Protein AF-A0A350IBR2-F1 (afdb_monomer)

Nearest PDB structures (foldseek):
  2io9-assembly1_B  TM=7.924E-01  e=1.346E-01  Escherichia coli

Structure (mmCIF, N/CA/C/O backbone):
data_AF-A0A350IBR2-F1
#
_entry.id   AF-A0A350IBR2-F1
#
loop_
_atom_site.group_PDB
_atom_site.id
_atom_site.type_symbol
_atom_site.label_atom_id
_atom_site.label_alt_id
_atom_site.label_comp_id
_atom_site.label_asym_id
_atom_site.label_entity_id
_atom_site.label_seq_id
_atom_site.pdbx_PDB_ins_code
_atom_site.Cartn_x
_atom_site.Cartn_y
_atom_site.Cartn_z
_atom_site.occupancy
_atom_site.B_iso_or_equiv
_atom_site.auth_seq_id
_atom_site.auth_comp_id
_atom_site.auth_asym_id
_atom_site.auth_atom_id
_atom_site.pdbx_PDB_model_num
ATOM 1 N N . MET A 1 1 ? 47.694 -43.878 -27.552 1.00 50.75 1 MET A N 1
ATOM 2 C CA . MET A 1 1 ? 47.492 -42.447 -27.215 1.00 50.75 1 MET A CA 1
ATOM 3 C C . MET A 1 1 ? 46.691 -41.803 -28.334 1.00 50.75 1 MET A C 1
ATOM 5 O O . MET A 1 1 ? 47.071 -42.034 -29.472 1.00 50.75 1 MET A O 1
ATOM 9 N N . LYS A 1 2 ? 45.647 -41.024 -28.004 1.00 53.22 2 LYS A N 1
ATOM 10 C CA . LYS A 1 2 ? 44.705 -40.266 -28.877 1.00 53.22 2 LYS A CA 1
ATOM 11 C C . LYS A 1 2 ? 43.238 -40.713 -28.729 1.00 53.22 2 LYS A C 1
ATOM 13 O O . LYS A 1 2 ? 42.544 -40.922 -29.709 1.00 53.22 2 LYS A O 1
ATOM 18 N N . PHE A 1 3 ? 42.770 -40.834 -27.486 1.00 50.28 3 PHE A N 1
ATOM 19 C CA . PHE A 1 3 ? 41.337 -40.935 -27.157 1.00 50.28 3 PHE A CA 1
ATOM 20 C C . PHE A 1 3 ? 40.892 -39.856 -26.149 1.00 50.28 3 PHE A C 1
ATOM 22 O O . PHE A 1 3 ? 39.832 -39.962 -25.549 1.00 50.28 3 PHE A O 1
ATOM 29 N N . SER A 1 4 ? 41.694 -38.800 -25.958 1.00 54.22 4 SER A N 1
ATOM 30 C CA . SER A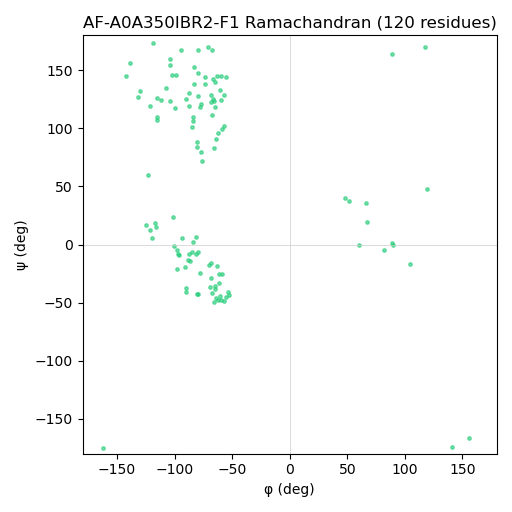 1 4 ? 41.462 -37.791 -24.906 1.00 54.22 4 SER A CA 1
ATOM 31 C C . SER A 1 4 ? 41.296 -36.360 -25.414 1.00 54.22 4 SER A C 1
ATOM 33 O O . SER A 1 4 ? 41.319 -35.443 -24.606 1.00 54.22 4 SER A O 1
ATOM 35 N N . LEU A 1 5 ? 41.118 -36.135 -26.720 1.00 52.12 5 LEU A N 1
ATOM 36 C CA . LEU A 1 5 ? 41.048 -34.769 -27.264 1.00 52.12 5 LEU A CA 1
ATOM 37 C C . LEU A 1 5 ? 39.707 -34.388 -27.909 1.00 52.12 5 LEU A C 1
ATOM 39 O O . LEU A 1 5 ? 39.646 -33.387 -28.609 1.00 52.12 5 LEU A O 1
ATOM 43 N N . LEU A 1 6 ? 38.636 -35.153 -27.672 1.00 50.75 6 LEU A N 1
ATOM 44 C CA . LEU A 1 6 ? 37.288 -34.788 -28.140 1.00 50.75 6 LEU A CA 1
ATOM 45 C C . LEU A 1 6 ? 36.251 -34.601 -27.024 1.00 50.75 6 LEU A C 1
ATOM 47 O O . LEU A 1 6 ? 35.095 -34.333 -27.320 1.00 50.75 6 LEU A O 1
ATOM 51 N N . LEU A 1 7 ? 36.655 -34.670 -25.749 1.00 50.81 7 LEU A N 1
ATOM 52 C CA . LEU A 1 7 ? 35.776 -34.347 -24.613 1.00 50.81 7 LEU A CA 1
ATOM 53 C C . LEU A 1 7 ? 35.980 -32.915 -24.081 1.00 50.81 7 LEU A C 1
ATOM 55 O O . LEU A 1 7 ? 35.246 -32.467 -23.209 1.00 50.81 7 LEU A O 1
ATOM 59 N N . ALA A 1 8 ? 36.962 -32.177 -24.606 1.00 50.56 8 ALA A N 1
ATOM 60 C CA . ALA A 1 8 ? 37.264 -30.819 -24.149 1.00 50.56 8 ALA A CA 1
ATOM 61 C C . ALA A 1 8 ? 36.431 -29.730 -24.853 1.00 50.56 8 ALA A C 1
ATOM 63 O O . ALA A 1 8 ? 36.366 -28.611 -24.355 1.00 50.56 8 ALA A O 1
ATOM 64 N N . LEU A 1 9 ? 35.759 -30.035 -25.974 1.00 49.50 9 LEU A N 1
ATOM 65 C CA . LEU A 1 9 ? 34.932 -29.051 -26.690 1.00 49.50 9 LEU A CA 1
ATOM 66 C C . LEU A 1 9 ? 33.475 -28.977 -26.193 1.00 49.50 9 LEU A C 1
ATOM 68 O O . LEU A 1 9 ? 32.779 -28.018 -26.509 1.00 49.50 9 LEU A O 1
ATOM 72 N N . CYS A 1 10 ? 33.012 -29.944 -25.392 1.00 49.97 10 CYS A N 1
ATOM 73 C CA . CYS A 1 10 ? 31.644 -29.950 -24.852 1.00 49.97 10 CYS A CA 1
ATOM 74 C C . CYS A 1 10 ? 31.468 -29.131 -23.561 1.00 49.97 10 CYS A C 1
ATOM 76 O O . CYS A 1 10 ? 30.341 -28.975 -23.10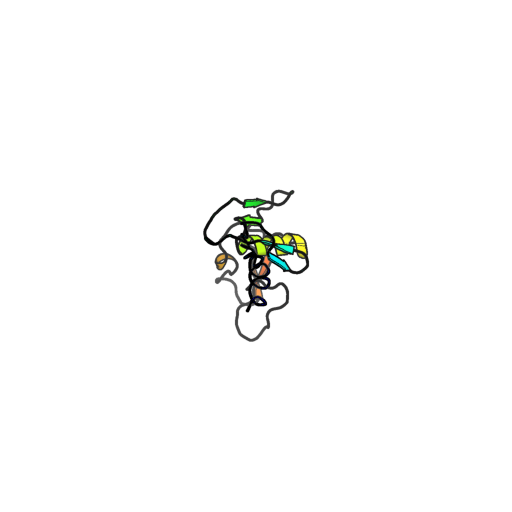5 1.00 49.97 10 CYS A O 1
ATOM 78 N N . ILE A 1 11 ? 32.542 -28.598 -22.966 1.00 55.19 11 ILE A N 1
ATOM 79 C CA . ILE A 1 11 ? 32.481 -27.927 -21.651 1.00 55.19 11 ILE A CA 1
ATOM 80 C C . ILE A 1 11 ? 32.341 -26.393 -21.774 1.00 55.19 11 ILE A C 1
ATOM 82 O O . ILE A 1 11 ? 31.999 -25.721 -20.806 1.00 55.19 11 ILE A O 1
ATOM 86 N N . CYS A 1 12 ? 32.476 -25.813 -22.971 1.00 53.81 12 CYS A N 1
ATOM 87 C CA . CYS A 1 12 ? 32.327 -24.360 -23.167 1.00 53.81 12 CYS A CA 1
ATOM 88 C C . CYS A 1 12 ? 30.870 -23.864 -23.290 1.00 53.81 12 CYS A C 1
ATOM 90 O O . CYS A 1 12 ? 30.658 -22.682 -23.541 1.00 53.81 12 CYS A O 1
ATOM 92 N N . PHE A 1 13 ? 29.869 -24.726 -23.081 1.00 53.66 13 PHE A N 1
ATOM 93 C CA . PHE A 1 13 ? 28.447 -24.345 -23.021 1.00 53.66 13 PHE A CA 1
ATOM 94 C C . PHE A 1 13 ? 27.901 -24.245 -21.591 1.00 53.66 13 PHE A C 1
ATOM 96 O O . PHE A 1 13 ? 26.694 -24.299 -21.373 1.00 53.66 13 PHE A O 1
ATOM 103 N N . LEU A 1 14 ? 28.764 -24.026 -20.597 1.00 57.19 14 LEU A N 1
ATOM 104 C CA . LEU A 1 14 ? 28.318 -23.393 -19.358 1.00 57.19 14 LEU A CA 1
ATOM 105 C C . LEU A 1 14 ? 28.151 -21.897 -19.640 1.00 57.19 14 LEU A C 1
ATOM 107 O O . LEU A 1 14 ? 28.962 -21.072 -19.230 1.00 57.19 14 LEU A O 1
ATOM 111 N N . SER A 1 15 ? 27.108 -21.552 -20.400 1.00 58.38 15 SER A N 1
ATOM 112 C CA . SER A 1 15 ? 26.583 -20.196 -20.415 1.00 58.38 15 SER A CA 1
ATOM 113 C C . SER A 1 15 ? 26.209 -19.871 -18.975 1.00 58.38 15 SER A C 1
ATOM 115 O O . SER A 1 15 ? 25.189 -20.336 -18.472 1.00 58.38 15 SER A O 1
ATOM 117 N N . SER A 1 16 ? 27.052 -19.106 -18.286 1.00 60.38 16 SER A N 1
ATOM 118 C CA . SER A 1 16 ? 26.614 -18.366 -17.117 1.00 60.38 16 SER A CA 1
ATOM 119 C C . SER A 1 16 ? 25.501 -17.452 -17.610 1.00 60.38 16 SER A C 1
ATOM 121 O O . SER A 1 16 ? 25.738 -16.430 -18.255 1.00 60.38 16 SER A O 1
ATOM 123 N N . THR A 1 17 ? 24.253 -17.860 -17.399 1.00 59.75 17 THR A N 1
ATOM 124 C CA . THR A 1 17 ? 23.118 -16.964 -17.562 1.00 59.75 17 THR A CA 1
ATOM 125 C C . THR A 1 17 ? 23.327 -15.859 -16.539 1.00 59.75 17 THR A C 1
ATOM 127 O O . THR A 1 17 ? 23.028 -16.031 -15.358 1.00 59.75 17 THR A O 1
ATOM 130 N N . ASN A 1 18 ? 23.917 -14.745 -16.968 1.00 59.19 18 ASN A N 1
ATOM 131 C CA . ASN A 1 18 ? 23.880 -13.508 -16.211 1.00 59.19 18 ASN A CA 1
ATOM 132 C C . ASN A 1 18 ? 22.407 -13.098 -16.173 1.00 59.19 18 ASN A C 1
ATOM 134 O O . ASN A 1 18 ? 21.917 -12.461 -17.107 1.00 59.19 18 ASN A O 1
ATOM 138 N N . PHE A 1 19 ? 21.686 -13.537 -15.140 1.00 65.88 19 PHE A N 1
ATOM 139 C CA . PHE A 1 19 ? 20.352 -13.044 -14.824 1.00 65.88 19 PHE A CA 1
ATOM 140 C C . PHE A 1 19 ? 20.494 -11.575 -14.419 1.00 65.88 19 PHE A C 1
ATOM 142 O O . PHE A 1 19 ? 20.625 -11.240 -13.246 1.00 65.88 19 PHE A O 1
ATOM 149 N N . ASN A 1 20 ? 20.546 -10.696 -15.417 1.00 81.75 20 ASN A N 1
ATOM 150 C CA . ASN A 1 20 ? 20.501 -9.257 -15.214 1.00 81.75 20 ASN A CA 1
ATOM 151 C C . ASN A 1 20 ? 19.040 -8.864 -15.017 1.00 81.75 20 ASN A C 1
ATOM 153 O O . ASN A 1 20 ? 18.369 -8.482 -15.974 1.00 81.75 20 ASN A O 1
ATOM 157 N N . ILE A 1 21 ? 18.556 -8.993 -13.782 1.00 89.44 21 ILE A N 1
ATOM 158 C CA . ILE A 1 21 ? 17.231 -8.495 -13.419 1.00 89.44 21 ILE A CA 1
ATOM 159 C C . ILE A 1 21 ? 17.277 -6.968 -13.459 1.00 89.44 21 ILE A C 1
ATOM 161 O O . ILE A 1 21 ? 18.151 -6.348 -12.846 1.00 89.44 21 ILE A O 1
ATOM 165 N N . TYR A 1 22 ? 16.336 -6.343 -14.160 1.00 91.56 22 TYR A N 1
ATOM 166 C CA . TYR A 1 22 ? 16.239 -4.885 -14.210 1.00 91.56 22 TYR A CA 1
ATOM 167 C C . TYR A 1 22 ? 15.095 -4.365 -13.335 1.00 91.56 22 TYR A C 1
ATOM 169 O O . TYR A 1 22 ? 14.119 -5.055 -13.040 1.00 91.56 22 TYR A O 1
ATOM 177 N N . ARG A 1 23 ? 15.204 -3.113 -12.876 1.00 94.00 23 ARG A N 1
ATOM 178 C CA . ARG A 1 23 ? 14.156 -2.495 -12.050 1.00 94.00 23 ARG A CA 1
ATOM 179 C C . ARG A 1 23 ? 12.816 -2.510 -12.791 1.00 94.00 23 ARG A C 1
ATOM 181 O O . ARG A 1 23 ? 12.714 -1.983 -13.895 1.00 94.00 23 ARG A O 1
ATOM 188 N N . GLY A 1 24 ? 11.778 -3.005 -12.126 1.00 95.00 24 GLY A N 1
ATOM 189 C CA . GLY A 1 24 ? 10.440 -3.145 -12.696 1.00 95.00 24 GLY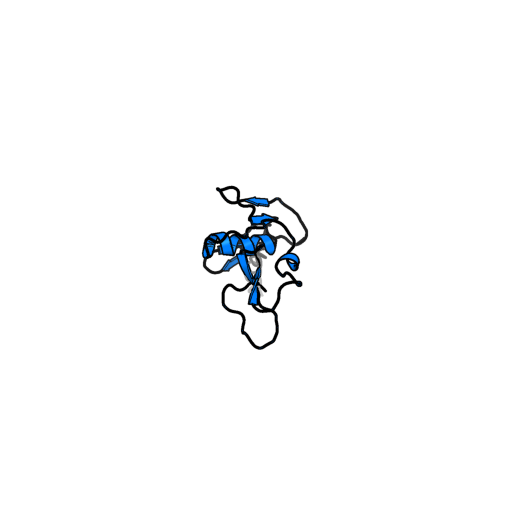 A CA 1
ATOM 190 C C . GLY A 1 24 ? 10.184 -4.464 -13.405 1.00 95.00 24 GLY A C 1
ATOM 191 O O . GLY A 1 24 ? 9.083 -4.657 -13.910 1.00 95.00 24 GLY A O 1
ATOM 192 N N . GLU A 1 25 ? 11.153 -5.374 -13.421 1.00 96.19 25 GLU A N 1
ATOM 193 C CA . GLU A 1 25 ? 10.909 -6.766 -13.774 1.00 96.19 25 GLU A CA 1
ATOM 194 C C . GLU A 1 25 ? 10.035 -7.441 -12.708 1.00 96.19 25 GLU A C 1
ATOM 196 O O . GLU A 1 25 ? 10.144 -7.139 -11.515 1.00 96.19 25 GLU A O 1
ATOM 201 N N . VAL A 1 26 ? 9.126 -8.317 -13.137 1.00 97.12 26 VAL A N 1
ATOM 202 C CA . VAL A 1 26 ? 8.245 -9.070 -12.236 1.00 97.12 26 VAL A CA 1
ATOM 203 C C . VAL A 1 26 ? 9.047 -10.203 -11.608 1.00 97.12 26 VAL A C 1
ATOM 205 O O . VAL A 1 26 ? 9.571 -11.055 -12.317 1.00 97.12 26 VAL A O 1
ATOM 208 N N . LEU A 1 27 ? 9.123 -10.212 -10.280 1.00 96.44 27 LEU A N 1
ATOM 209 C CA . LEU A 1 27 ? 9.777 -11.266 -9.505 1.00 96.44 27 LEU A CA 1
ATOM 210 C C . LEU A 1 27 ? 8.811 -12.385 -9.124 1.00 96.44 27 LEU A C 1
ATOM 212 O O . LEU A 1 27 ? 9.204 -13.544 -9.070 1.00 96.44 27 LEU A O 1
ATOM 216 N N . ASP A 1 28 ? 7.571 -12.015 -8.810 1.00 97.69 28 ASP A N 1
ATOM 217 C CA . ASP A 1 28 ? 6.536 -12.924 -8.326 1.00 97.69 28 ASP A CA 1
ATOM 218 C C . ASP A 1 28 ? 5.149 -12.280 -8.491 1.00 97.69 28 ASP A C 1
ATOM 220 O O . ASP A 1 28 ? 5.011 -11.169 -9.013 1.00 97.69 28 ASP A O 1
ATOM 224 N N . SER A 1 29 ? 4.109 -12.947 -8.006 1.00 98.12 29 SER A N 1
ATOM 225 C CA . SER A 1 29 ? 2.769 -12.402 -7.856 1.00 98.12 29 SER A CA 1
ATOM 226 C C . SER A 1 29 ? 2.113 -12.902 -6.572 1.00 98.12 29 SER A C 1
ATOM 228 O O . SER A 1 29 ? 2.280 -14.054 -6.181 1.00 98.12 29 SER A O 1
ATOM 230 N N . TYR A 1 30 ? 1.309 -12.052 -5.938 1.00 97.75 30 TYR A N 1
ATOM 231 C CA . TYR A 1 30 ? 0.483 -12.438 -4.797 1.00 97.75 30 TYR A CA 1
ATOM 232 C C . TYR A 1 30 ? -0.986 -12.171 -5.120 1.00 97.75 30 TYR A C 1
ATOM 234 O O . TYR A 1 30 ? -1.360 -11.042 -5.425 1.00 97.75 30 TYR A O 1
ATOM 242 N N . ASN A 1 31 ? -1.807 -13.225 -5.119 1.00 98.06 31 ASN A N 1
ATOM 243 C CA . ASN A 1 31 ? -3.200 -13.200 -5.591 1.00 98.06 31 ASN A CA 1
ATOM 244 C C . ASN A 1 31 ? -3.378 -12.518 -6.964 1.00 98.06 31 ASN A C 1
ATOM 246 O O . ASN A 1 31 ? -4.318 -11.760 -7.183 1.00 98.06 31 ASN A O 1
ATOM 250 N N . GLY A 1 32 ? -2.442 -12.769 -7.884 1.00 98.12 32 GLY A N 1
ATOM 251 C CA . GLY A 1 32 ? -2.449 -12.190 -9.231 1.00 98.12 32 GLY A CA 1
ATOM 252 C C . GLY A 1 32 ? -1.891 -10.767 -9.330 1.00 98.12 32 GLY A C 1
ATOM 253 O O . GLY A 1 32 ? -1.731 -10.277 -10.443 1.00 98.12 32 GLY A O 1
ATOM 254 N N . VAL A 1 33 ? -1.534 -10.124 -8.212 1.00 98.56 33 VAL A N 1
ATOM 255 C CA . VAL A 1 33 ? -0.908 -8.794 -8.198 1.00 98.56 33 VAL A CA 1
ATOM 256 C C . VAL A 1 33 ? 0.616 -8.939 -8.319 1.00 98.56 33 VAL A C 1
ATOM 258 O O . VAL A 1 33 ? 1.233 -9.539 -7.433 1.00 98.56 33 VAL A O 1
ATOM 261 N N . PRO A 1 34 ? 1.261 -8.389 -9.366 1.00 98.50 34 PRO A N 1
ATOM 262 C CA . PRO A 1 34 ? 2.700 -8.546 -9.572 1.00 98.50 34 PRO A CA 1
ATOM 263 C C . PRO A 1 34 ? 3.552 -7.885 -8.481 1.00 98.50 34 PRO A C 1
ATOM 265 O O . PRO A 1 34 ? 3.288 -6.753 -8.058 1.00 98.50 34 PRO A O 1
ATOM 268 N N . VAL A 1 35 ? 4.623 -8.563 -8.078 1.00 98.31 35 VAL A N 1
ATOM 269 C CA . VAL A 1 35 ? 5.696 -8.045 -7.224 1.00 98.31 35 VAL A CA 1
ATOM 270 C C . VAL A 1 35 ? 6.864 -7.671 -8.128 1.00 98.31 35 VAL A C 1
ATOM 272 O O . VAL A 1 35 ? 7.426 -8.527 -8.808 1.00 98.31 35 VAL A O 1
ATOM 275 N N . TYR A 1 36 ? 7.235 -6.394 -8.150 1.00 97.50 36 TYR A N 1
ATOM 276 C CA . TYR A 1 36 ? 8.291 -5.891 -9.027 1.00 97.50 36 TYR A CA 1
ATOM 277 C C . TYR A 1 36 ? 9.622 -5.744 -8.294 1.00 97.50 36 TYR A C 1
ATOM 279 O O . TYR A 1 36 ? 9.672 -5.338 -7.132 1.00 97.50 36 TYR A O 1
ATOM 287 N N . TYR A 1 37 ? 10.719 -5.988 -9.004 1.00 96.69 37 TYR A N 1
ATOM 288 C CA . TYR A 1 37 ? 12.058 -5.727 -8.504 1.00 96.69 37 TYR A CA 1
ATOM 289 C C . TYR A 1 37 ? 12.320 -4.221 -8.369 1.00 96.69 37 TYR A C 1
ATOM 291 O O . TYR A 1 37 ? 12.258 -3.468 -9.344 1.00 96.69 37 TYR A O 1
ATOM 299 N N . ASN A 1 38 ? 12.670 -3.768 -7.163 1.00 96.19 38 ASN A N 1
ATOM 300 C CA . ASN A 1 38 ? 12.960 -2.356 -6.881 1.00 96.19 38 ASN A CA 1
ATOM 301 C C . ASN A 1 38 ? 14.394 -1.925 -7.281 1.00 96.19 38 ASN A C 1
ATOM 303 O O . ASN A 1 38 ? 14.720 -0.732 -7.299 1.00 96.19 38 ASN A O 1
ATOM 307 N N . GLY A 1 39 ? 15.251 -2.875 -7.666 1.00 93.94 39 GLY A N 1
ATOM 308 C CA . GLY A 1 39 ? 16.674 -2.636 -7.913 1.00 93.94 39 GLY A CA 1
ATOM 309 C C . GLY A 1 39 ? 17.538 -2.804 -6.661 1.00 93.94 39 GLY A C 1
ATOM 310 O O . GLY A 1 39 ? 17.037 -2.780 -5.538 1.00 93.94 39 GLY A O 1
ATOM 311 N N . GLU A 1 40 ? 18.851 -2.930 -6.864 1.00 91.56 40 GLU A N 1
ATOM 312 C CA . GLU A 1 40 ? 19.840 -3.108 -5.788 1.00 91.56 40 GLU A CA 1
ATOM 313 C C . GLU A 1 40 ? 19.854 -1.928 -4.805 1.00 91.56 40 GLU A C 1
ATOM 315 O O . GLU A 1 40 ? 19.836 -2.110 -3.587 1.00 91.56 40 GLU A O 1
ATOM 320 N N . ASN A 1 41 ? 19.817 -0.695 -5.325 1.00 92.31 41 ASN A N 1
ATOM 321 C CA . ASN A 1 41 ? 19.613 0.489 -4.497 1.00 92.31 41 ASN A CA 1
ATOM 322 C C . ASN A 1 41 ? 18.121 0.661 -4.178 1.00 92.31 41 ASN A C 1
ATOM 324 O O . ASN A 1 41 ? 17.400 1.383 -4.873 1.00 92.31 41 ASN A O 1
ATOM 328 N N . TYR A 1 42 ? 17.687 0.029 -3.089 1.00 86.25 42 TYR A N 1
ATOM 329 C CA . TYR A 1 42 ? 16.296 0.011 -2.632 1.00 86.25 42 TYR A CA 1
ATOM 330 C C . TYR A 1 42 ? 15.727 1.391 -2.252 1.00 86.25 42 TYR A C 1
ATOM 332 O O . TYR A 1 42 ? 14.508 1.560 -2.198 1.00 86.25 42 TYR A O 1
ATOM 340 N N . THR A 1 43 ? 16.585 2.386 -2.001 1.00 90.81 43 THR A N 1
ATOM 341 C CA . THR A 1 43 ? 16.166 3.763 -1.668 1.00 90.81 43 THR A CA 1
ATOM 342 C C . THR A 1 43 ? 15.939 4.642 -2.894 1.00 90.81 43 THR A C 1
ATOM 344 O O . THR A 1 43 ? 15.445 5.763 -2.769 1.00 90.81 43 THR A O 1
ATOM 347 N N . ASN A 1 44 ? 16.294 4.156 -4.087 1.00 89.75 44 ASN A N 1
ATOM 348 C CA . ASN A 1 44 ? 16.131 4.918 -5.313 1.00 89.75 44 ASN A CA 1
ATOM 349 C C . ASN A 1 44 ? 14.658 5.285 -5.559 1.00 89.75 44 ASN A C 1
ATOM 351 O O . ASN A 1 44 ? 13.737 4.515 -5.275 1.00 89.75 44 ASN A O 1
ATOM 355 N N . VAL A 1 45 ? 14.457 6.469 -6.135 1.00 92.44 45 VAL A N 1
ATOM 356 C CA . VAL A 1 45 ? 13.152 6.947 -6.579 1.00 92.44 45 VAL A CA 1
ATOM 357 C C . VAL A 1 45 ? 13.184 7.084 -8.094 1.00 92.44 45 VAL A C 1
ATOM 359 O O . VAL A 1 45 ? 13.809 7.994 -8.629 1.00 92.44 45 VAL A O 1
ATOM 362 N N . SER A 1 46 ? 12.500 6.167 -8.779 1.00 91.19 46 SER A N 1
ATOM 363 C CA . SER A 1 46 ? 12.418 6.133 -10.249 1.00 91.19 46 SER A CA 1
ATOM 364 C C . SER A 1 46 ? 11.153 6.795 -10.810 1.00 91.19 46 SER A C 1
ATOM 366 O O . SER A 1 46 ? 11.022 6.977 -12.017 1.00 91.19 46 SER A O 1
ATOM 368 N N . GLY A 1 47 ? 10.214 7.164 -9.935 1.00 95.69 47 GLY A N 1
ATOM 369 C CA . GLY A 1 47 ? 8.938 7.782 -10.286 1.00 95.69 47 GLY A CA 1
ATOM 370 C C . GLY A 1 47 ? 7.796 7.267 -9.414 1.00 95.69 47 GLY A C 1
ATOM 371 O O . GLY A 1 47 ? 8.008 6.496 -8.475 1.00 95.69 47 GLY A O 1
ATOM 372 N N . ARG A 1 48 ? 6.569 7.690 -9.733 1.00 96.75 48 ARG A N 1
ATOM 373 C CA . ARG A 1 48 ? 5.347 7.210 -9.075 1.00 96.75 48 ARG A CA 1
ATOM 374 C C . ARG A 1 48 ? 4.606 6.204 -9.938 1.00 96.75 48 ARG A C 1
ATOM 376 O O . ARG A 1 48 ? 4.585 6.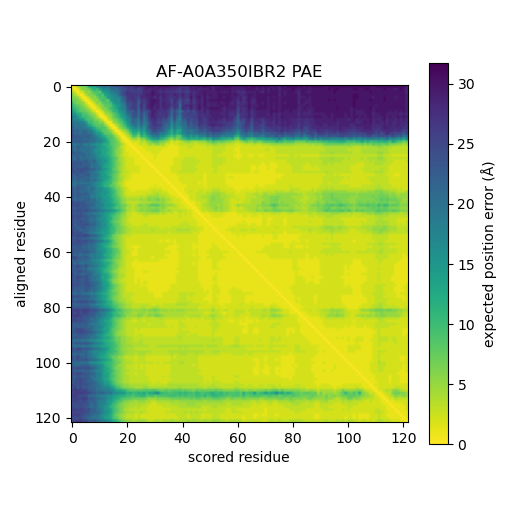322 -11.163 1.00 96.75 48 ARG A O 1
ATOM 383 N N . ASN A 1 49 ? 3.986 5.232 -9.283 1.00 97.75 49 ASN A N 1
ATOM 384 C CA . ASN A 1 49 ? 2.913 4.457 -9.873 1.00 97.75 49 ASN A CA 1
ATOM 385 C C . ASN A 1 49 ? 1.585 5.151 -9.557 1.00 97.75 49 ASN A C 1
ATOM 387 O O . ASN A 1 49 ? 1.311 5.475 -8.400 1.00 97.75 49 ASN A O 1
ATOM 391 N N . ILE A 1 50 ? 0.809 5.442 -10.594 1.00 98.00 50 ILE A N 1
ATOM 392 C CA . ILE A 1 50 ? -0.463 6.157 -10.519 1.00 98.00 50 ILE A CA 1
ATOM 393 C C . ILE A 1 50 ? -1.445 5.334 -11.344 1.00 98.00 50 ILE A C 1
ATOM 395 O O . ILE A 1 50 ? -1.147 4.993 -12.488 1.00 98.00 50 ILE A O 1
ATOM 399 N N . SER A 1 51 ? -2.579 4.982 -10.748 1.00 97.62 51 SER A N 1
ATOM 400 C CA . SER A 1 51 ? -3.639 4.253 -11.451 1.00 97.62 51 SER A CA 1
ATOM 401 C C . SER A 1 51 ? -4.289 5.116 -12.542 1.00 97.62 51 SER A C 1
ATOM 403 O O . SER A 1 51 ? -4.122 6.338 -12.576 1.00 97.62 51 SER A O 1
ATOM 405 N N . SER A 1 52 ? -5.078 4.494 -13.420 1.00 96.62 52 SER A N 1
ATOM 406 C CA . SER A 1 52 ? -5.779 5.184 -14.512 1.00 96.62 52 SER A CA 1
ATOM 407 C C . SER A 1 52 ? -6.731 6.286 -14.040 1.00 96.62 52 SER A C 1
ATOM 409 O O . SER A 1 52 ? -7.003 7.218 -14.789 1.00 96.62 52 SER A O 1
ATOM 411 N N . ASP A 1 53 ? -7.227 6.191 -12.806 1.00 95.88 53 ASP A N 1
ATOM 412 C CA . ASP A 1 53 ? -8.127 7.177 -12.200 1.00 95.88 53 ASP A CA 1
ATOM 413 C C . ASP A 1 53 ? -7.402 8.256 -11.372 1.00 95.88 53 ASP A C 1
ATOM 415 O O . ASP A 1 53 ? -8.042 9.088 -10.729 1.00 95.88 53 ASP A O 1
ATOM 419 N N . GLY A 1 54 ? -6.066 8.258 -11.380 1.00 97.44 54 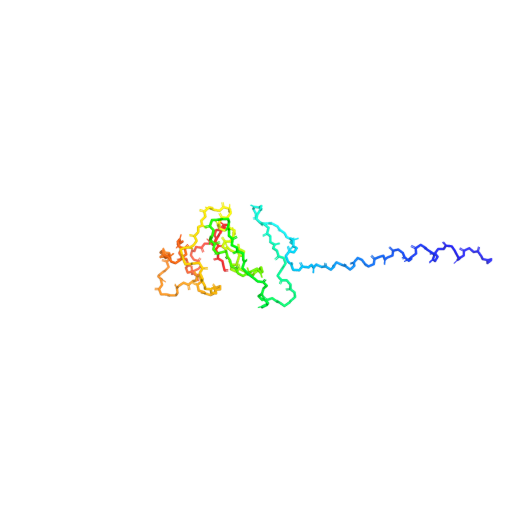GLY A N 1
ATOM 420 C CA . GLY A 1 54 ? -5.252 9.251 -10.683 1.00 97.44 54 GLY A CA 1
ATOM 421 C C . GLY A 1 54 ? -4.894 8.895 -9.238 1.00 97.44 54 GLY A C 1
ATOM 422 O O . GLY A 1 54 ? -4.173 9.660 -8.594 1.00 97.44 54 GLY A O 1
ATOM 423 N N . TYR A 1 55 ? -5.323 7.743 -8.704 1.00 98.19 55 TYR A N 1
ATOM 424 C CA . TYR A 1 55 ? -4.885 7.314 -7.374 1.00 98.19 55 TYR A CA 1
ATOM 425 C C . TYR A 1 55 ? -3.374 7.037 -7.352 1.00 98.19 55 TYR A C 1
ATOM 427 O O . TYR A 1 55 ? -2.877 6.156 -8.057 1.00 98.19 55 TYR A O 1
ATOM 435 N N . ASN A 1 56 ? -2.640 7.798 -6.534 1.00 98.12 56 ASN A N 1
ATOM 436 C CA . ASN A 1 56 ? -1.212 7.607 -6.284 1.00 98.12 56 ASN A CA 1
ATOM 437 C C . ASN A 1 56 ? -1.018 6.293 -5.527 1.00 98.12 56 ASN A C 1
ATOM 439 O O . ASN A 1 56 ? -1.386 6.215 -4.358 1.00 98.12 56 ASN A O 1
ATOM 443 N N . LEU A 1 57 ? -0.424 5.288 -6.162 1.00 98.25 57 LEU A N 1
ATOM 444 C CA . LEU A 1 57 ? -0.136 3.991 -5.550 1.00 98.25 57 LEU A CA 1
ATOM 445 C C . LEU A 1 57 ? 1.138 4.079 -4.707 1.00 98.25 57 LEU A C 1
ATOM 447 O O . LEU A 1 57 ? 1.142 3.682 -3.549 1.00 98.25 57 LEU A O 1
ATOM 451 N N . GLY A 1 58 ? 2.180 4.745 -5.200 1.00 97.88 58 GLY A N 1
ATOM 452 C CA . GLY A 1 58 ? 3.397 4.994 -4.429 1.00 97.88 58 GLY A CA 1
ATOM 453 C C . GLY A 1 58 ? 4.613 5.218 -5.315 1.00 97.88 58 GLY A C 1
ATOM 454 O O . GLY A 1 58 ? 4.483 5.456 -6.513 1.00 97.88 58 GLY A O 1
ATOM 455 N N . LEU A 1 59 ? 5.805 5.172 -4.722 1.00 97.75 59 LEU A N 1
ATOM 456 C CA . LEU A 1 59 ? 7.065 5.242 -5.464 1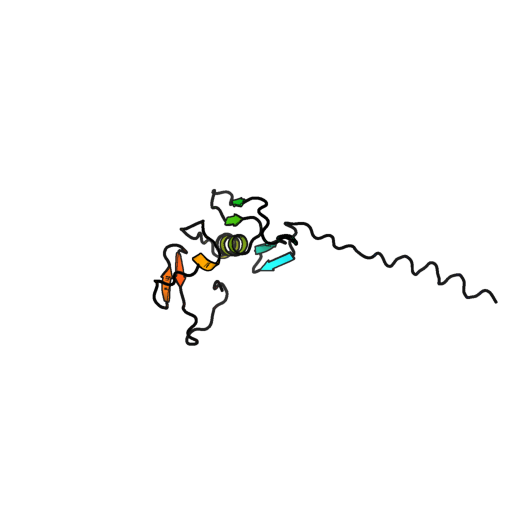.00 97.75 59 LEU A CA 1
ATOM 457 C C . LEU A 1 59 ? 7.383 3.870 -6.070 1.00 97.75 59 LEU A C 1
ATOM 459 O O . LEU A 1 59 ? 7.415 2.877 -5.346 1.00 97.75 59 LEU A O 1
ATOM 463 N N . LYS A 1 60 ? 7.647 3.813 -7.376 1.00 97.31 60 LYS A N 1
ATOM 464 C CA . LYS A 1 60 ? 8.039 2.573 -8.068 1.00 97.31 60 LYS A CA 1
ATOM 465 C C . LYS A 1 60 ? 9.406 2.089 -7.556 1.00 97.31 60 LYS A C 1
ATOM 467 O O . LYS A 1 60 ? 10.362 2.862 -7.647 1.00 97.31 60 LYS A O 1
ATOM 472 N N . TYR A 1 61 ? 9.579 0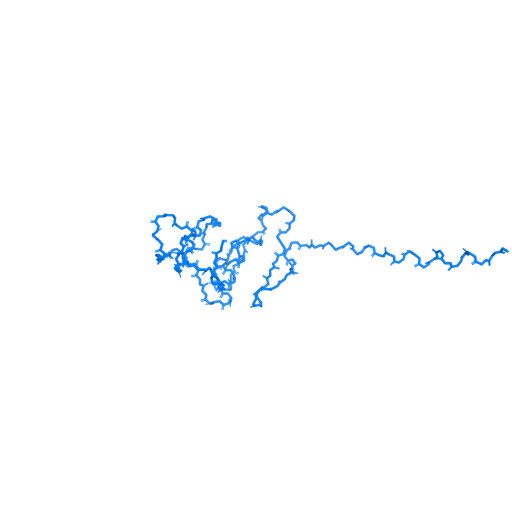.865 -7.048 1.00 96.25 61 TYR A N 1
ATOM 473 C CA . TYR A 1 61 ? 8.612 -0.197 -6.687 1.00 96.25 61 TYR A CA 1
ATOM 474 C C . TYR A 1 61 ? 8.802 -0.558 -5.208 1.00 96.25 61 TYR A C 1
ATOM 476 O O . TYR A 1 61 ? 9.209 -1.659 -4.843 1.00 96.25 61 TYR A O 1
ATOM 484 N N . GLN A 1 62 ? 8.619 0.442 -4.350 1.00 97.00 62 GLN A N 1
ATOM 485 C CA . GLN A 1 62 ? 8.874 0.329 -2.918 1.00 97.00 62 GLN A CA 1
ATOM 486 C C . GLN A 1 62 ? 7.717 -0.370 -2.190 1.00 97.00 62 GLN A C 1
ATOM 488 O O . GLN A 1 62 ? 6.612 -0.498 -2.713 1.00 97.00 62 GLN A O 1
ATOM 493 N N . CYS A 1 63 ? 7.944 -0.769 -0.936 1.00 96.75 63 CYS A N 1
ATOM 494 C CA . CYS A 1 63 ? 6.971 -1.520 -0.134 1.00 96.75 63 CYS A CA 1
ATOM 495 C C . CYS A 1 63 ? 5.581 -0.861 -0.057 1.00 96.75 63 CYS A C 1
ATOM 497 O O . CYS A 1 63 ? 4.572 -1.537 -0.237 1.00 96.75 63 CYS A O 1
ATOM 499 N N . VAL A 1 64 ? 5.517 0.460 0.145 1.00 97.50 64 VAL A N 1
ATOM 500 C CA . VAL A 1 64 ? 4.246 1.206 0.218 1.00 97.50 64 VAL A CA 1
ATOM 501 C C . VAL A 1 64 ? 3.490 1.173 -1.113 1.00 97.50 64 VAL A C 1
ATOM 503 O O . VAL A 1 64 ? 2.262 1.112 -1.114 1.00 97.50 64 VAL A O 1
ATOM 506 N N . GLU A 1 65 ? 4.210 1.200 -2.238 1.00 98.00 65 GLU A N 1
ATOM 507 C CA . GLU A 1 65 ? 3.599 1.096 -3.565 1.00 98.00 65 GLU A CA 1
ATOM 508 C C . GLU A 1 65 ? 2.934 -0.264 -3.747 1.00 98.00 65 GLU A C 1
ATOM 510 O O . GLU A 1 65 ? 1.768 -0.305 -4.136 1.00 98.00 65 GLU A O 1
ATOM 515 N N . PHE A 1 66 ? 3.623 -1.350 -3.381 1.00 98.06 66 PHE A N 1
ATOM 516 C CA . PHE A 1 66 ? 3.053 -2.690 -3.470 1.00 98.06 66 PHE A CA 1
ATOM 517 C C . PHE A 1 66 ? 1.825 -2.848 -2.570 1.00 98.06 66 PHE A C 1
ATOM 519 O O . PHE A 1 66 ? 0.791 -3.294 -3.051 1.00 98.06 66 PHE A O 1
ATOM 526 N N . VAL A 1 67 ? 1.892 -2.434 -1.298 1.00 98.25 67 VAL A N 1
ATOM 527 C CA . VAL A 1 67 ? 0.750 -2.546 -0.371 1.00 98.25 67 VAL A CA 1
ATOM 528 C C . VAL A 1 67 ? -0.475 -1.813 -0.918 1.00 98.25 67 VAL A C 1
ATOM 530 O O . VAL A 1 67 ? -1.565 -2.379 -0.981 1.00 98.25 67 VAL A O 1
ATOM 533 N N . LYS A 1 68 ? -0.315 -0.563 -1.361 1.00 98.44 68 LYS A N 1
ATOM 534 C CA . LYS A 1 68 ? -1.445 0.224 -1.871 1.00 98.44 68 LYS A CA 1
ATOM 535 C C . LYS A 1 68 ? -1.969 -0.300 -3.200 1.00 98.44 68 LYS A C 1
ATOM 537 O O . LYS A 1 68 ? -3.178 -0.284 -3.404 1.00 98.44 68 LYS A O 1
ATOM 542 N N . ARG A 1 69 ? -1.095 -0.785 -4.085 1.00 98.44 69 ARG A N 1
ATOM 543 C CA . ARG A 1 69 ? -1.503 -1.427 -5.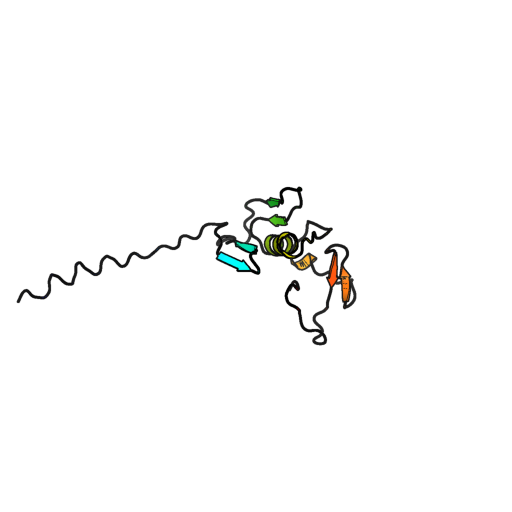339 1.00 98.44 69 ARG A CA 1
ATOM 544 C C . ARG A 1 69 ? -2.216 -2.748 -5.103 1.00 98.44 69 ARG A C 1
ATOM 546 O O . ARG A 1 69 ? -3.250 -2.970 -5.712 1.00 98.44 69 ARG A O 1
ATOM 553 N N . TYR A 1 70 ? -1.739 -3.564 -4.173 1.00 98.62 70 TYR A N 1
ATOM 554 C CA . TYR A 1 70 ? -2.399 -4.802 -3.779 1.00 98.62 70 TYR A CA 1
ATOM 555 C C . TYR A 1 70 ? -3.811 -4.543 -3.241 1.00 98.62 70 TYR A C 1
ATOM 557 O O . TYR A 1 70 ? -4.765 -5.153 -3.711 1.00 98.62 70 TYR A O 1
ATOM 565 N N . TYR A 1 71 ? -3.981 -3.576 -2.336 1.00 98.50 71 TYR A N 1
ATOM 566 C CA . TYR A 1 71 ? -5.314 -3.202 -1.852 1.00 98.50 71 TYR A CA 1
ATOM 567 C C . TYR A 1 71 ? -6.207 -2.602 -2.945 1.00 98.50 71 TYR A C 1
ATOM 569 O O . TYR A 1 71 ? -7.397 -2.909 -2.987 1.00 98.50 71 TYR A O 1
ATOM 577 N N . TYR A 1 72 ? -5.644 -1.798 -3.848 1.00 98.50 72 TYR A N 1
ATOM 578 C CA . TYR A 1 72 ? -6.385 -1.225 -4.969 1.00 98.50 72 TYR A CA 1
ATOM 579 C C . TYR A 1 72 ? -6.867 -2.297 -5.954 1.00 98.50 72 TYR A C 1
ATOM 581 O O . TYR A 1 72 ? -8.043 -2.318 -6.293 1.00 98.50 72 TYR A O 1
ATOM 589 N N . GLU A 1 73 ? -5.987 -3.200 -6.388 1.00 98.38 73 GLU A N 1
ATOM 590 C CA . GLU A 1 73 ? -6.295 -4.195 -7.422 1.00 98.38 73 GLU A CA 1
ATOM 591 C C . GLU A 1 73 ? -7.079 -5.393 -6.874 1.00 98.38 73 GLU A C 1
ATOM 593 O O . GLU A 1 73 ? -8.034 -5.836 -7.506 1.00 98.38 73 GLU A O 1
ATOM 598 N N . TYR A 1 74 ? -6.705 -5.914 -5.699 1.00 98.56 74 TYR A N 1
ATOM 599 C CA . TYR A 1 74 ? -7.297 -7.139 -5.152 1.00 98.56 74 TYR A CA 1
ATOM 600 C C . TYR A 1 74 ? -8.528 -6.877 -4.274 1.00 98.56 74 TYR A C 1
ATOM 602 O O . TYR A 1 74 ? -9.515 -7.603 -4.361 1.00 98.56 74 TYR A O 1
ATOM 610 N N . TYR A 1 75 ? -8.498 -5.830 -3.441 1.00 98.25 75 TYR A N 1
ATOM 611 C CA . TYR A 1 75 ? -9.608 -5.490 -2.537 1.00 98.25 75 TYR A CA 1
ATOM 612 C C . TYR A 1 75 ? -10.498 -4.350 -3.049 1.00 98.25 75 TYR A C 1
ATOM 614 O O . TYR A 1 75 ? -11.463 -3.999 -2.371 1.00 98.25 75 TYR A O 1
ATOM 622 N N . ASN A 1 76 ? -10.197 -3.760 -4.214 1.00 98.00 76 ASN A N 1
ATOM 623 C CA . ASN A 1 76 ? -10.865 -2.552 -4.713 1.00 98.00 76 ASN A CA 1
ATOM 624 C C . ASN A 1 76 ? -10.884 -1.416 -3.666 1.00 98.00 76 ASN A C 1
ATOM 626 O O . ASN A 1 76 ? -11.866 -0.685 -3.519 1.00 98.00 76 ASN A O 1
ATOM 630 N N . HIS A 1 77 ? -9.798 -1.291 -2.896 1.00 98.19 77 HIS A N 1
ATOM 631 C CA . HIS A 1 77 ? -9.690 -0.369 -1.768 1.00 98.19 77 HIS A CA 1
ATOM 632 C C . HIS A 1 77 ? -8.631 0.702 -2.011 1.00 98.19 77 HIS A C 1
ATOM 634 O O . HIS A 1 77 ? -7.458 0.409 -2.245 1.00 98.19 77 HIS A O 1
ATOM 640 N N . LYS A 1 78 ? -9.034 1.967 -1.871 1.00 98.44 78 LYS A N 1
ATOM 641 C CA . LYS A 1 78 ? -8.119 3.112 -1.842 1.00 98.44 78 LYS A CA 1
ATOM 642 C C . LYS A 1 78 ? -7.974 3.607 -0.415 1.00 98.44 78 LYS A C 1
ATOM 644 O O . LYS A 1 78 ? -8.947 4.032 0.200 1.00 98.44 78 LYS A O 1
ATOM 649 N N . MET A 1 79 ? -6.740 3.646 0.075 1.00 98.00 79 MET A N 1
ATOM 650 C CA . MET A 1 79 ? -6.434 4.317 1.339 1.00 98.00 79 MET A CA 1
ATOM 651 C C . MET A 1 79 ? -6.656 5.831 1.183 1.00 98.00 79 MET A C 1
ATOM 653 O O . MET A 1 79 ? -6.047 6.405 0.268 1.00 98.00 79 MET A O 1
ATOM 657 N N . PRO A 1 80 ? -7.478 6.472 2.042 1.00 97.75 80 PRO A N 1
ATOM 658 C CA . PRO A 1 80 ? -7.800 7.897 1.941 1.00 97.75 80 PRO A CA 1
ATOM 659 C C . PRO A 1 80 ? -6.571 8.810 1.939 1.00 97.75 80 PRO A C 1
ATOM 661 O O . PRO A 1 80 ? -6.452 9.690 1.085 1.00 97.75 80 PRO A O 1
ATOM 664 N N . ASN A 1 81 ? -5.611 8.568 2.836 1.00 96.44 81 ASN A N 1
ATOM 665 C CA . ASN A 1 81 ? -4.316 9.228 2.777 1.00 96.44 81 ASN A CA 1
ATOM 666 C C . ASN A 1 81 ? -3.397 8.467 1.812 1.00 96.44 81 ASN A C 1
ATOM 668 O O . ASN A 1 81 ? -2.876 7.390 2.118 1.00 96.44 81 ASN A O 1
ATOM 672 N N . SER A 1 82 ? -3.180 9.051 0.633 1.00 91.25 82 SER A N 1
ATOM 673 C CA . SER A 1 82 ? -2.342 8.464 -0.417 1.00 91.25 82 SER A CA 1
ATOM 674 C C . SER A 1 82 ? -0.836 8.738 -0.257 1.00 91.25 82 SER A C 1
ATOM 676 O O . SER A 1 82 ? -0.050 8.279 -1.091 1.00 91.25 82 SER A O 1
ATOM 678 N N . TYR A 1 83 ? -0.405 9.423 0.805 1.00 93.06 83 TYR A N 1
ATOM 679 C CA . TYR A 1 83 ? 0.999 9.734 1.093 1.00 93.06 83 TYR A CA 1
ATOM 680 C C . TYR A 1 83 ? 1.466 9.115 2.424 1.00 93.06 83 TYR A C 1
ATOM 682 O O . TYR A 1 83 ? 0.683 8.516 3.161 1.00 93.06 83 TYR A O 1
ATOM 690 N N . GLY A 1 84 ? 2.768 9.240 2.699 1.00 93.00 84 GLY A N 1
ATOM 691 C CA . GLY A 1 84 ? 3.422 8.725 3.905 1.00 93.00 84 GLY A CA 1
ATOM 692 C C . GLY A 1 84 ? 4.483 7.661 3.622 1.00 93.00 84 GLY A C 1
ATOM 693 O O . GLY A 1 84 ? 4.639 7.172 2.499 1.00 93.00 84 GLY A O 1
ATOM 694 N N . HIS A 1 85 ? 5.230 7.325 4.666 1.00 94.06 85 HIS A N 1
ATOM 695 C CA . HIS A 1 85 ? 6.180 6.221 4.722 1.00 94.06 85 HIS A CA 1
ATOM 696 C C . HIS A 1 85 ? 5.521 4.971 5.315 1.00 94.06 85 HIS A C 1
ATOM 698 O O . HIS A 1 85 ? 4.462 5.046 5.931 1.00 94.06 85 HIS A O 1
ATOM 704 N N . ALA A 1 86 ? 6.183 3.817 5.200 1.00 96.50 86 ALA A N 1
ATOM 705 C CA . ALA A 1 86 ? 5.668 2.554 5.739 1.00 96.50 86 ALA A CA 1
ATOM 706 C C . ALA A 1 86 ? 5.302 2.644 7.233 1.00 96.50 86 ALA A C 1
ATOM 708 O O . ALA A 1 86 ? 4.246 2.180 7.639 1.00 96.50 86 ALA A O 1
ATOM 709 N N . LYS A 1 87 ? 6.123 3.324 8.047 1.00 96.25 87 LYS A N 1
ATOM 710 C CA . LYS A 1 87 ? 5.847 3.522 9.481 1.00 96.25 87 LYS A CA 1
ATOM 711 C C . LYS A 1 87 ? 4.559 4.309 9.761 1.00 96.25 87 LYS A C 1
ATOM 713 O O . LYS A 1 87 ? 3.992 4.156 10.835 1.00 96.25 87 LYS A O 1
ATOM 718 N N . ASP A 1 88 ? 4.119 5.142 8.819 1.00 95.94 88 ASP A N 1
ATOM 719 C CA . ASP A 1 88 ? 2.943 5.997 8.987 1.00 95.94 88 ASP A CA 1
ATOM 720 C C . ASP A 1 88 ? 1.649 5.190 8.767 1.00 95.94 88 ASP A C 1
ATOM 722 O O . ASP A 1 88 ? 0.551 5.688 9.003 1.00 95.94 88 ASP A O 1
ATOM 726 N N . PHE A 1 89 ? 1.743 3.925 8.333 1.00 97.12 89 PHE A N 1
ATOM 727 C CA . PHE A 1 89 ? 0.586 3.036 8.199 1.00 97.12 89 PHE A CA 1
ATOM 728 C C . PHE A 1 89 ? -0.003 2.611 9.542 1.00 97.12 89 PHE A C 1
ATOM 730 O O . PHE A 1 89 ? -1.159 2.198 9.584 1.00 97.12 89 PHE A O 1
ATOM 737 N N . PHE A 1 90 ? 0.759 2.769 10.624 1.00 97.62 90 PHE A N 1
ATOM 738 C CA . PHE A 1 90 ? 0.327 2.460 11.974 1.00 97.62 90 PHE A CA 1
ATOM 739 C C . PHE A 1 90 ? 0.273 3.727 12.834 1.00 97.62 90 PHE A C 1
ATOM 741 O O . PHE A 1 90 ? 1.305 4.285 13.216 1.00 97.62 90 PHE A O 1
ATOM 748 N N . ASP A 1 91 ? -0.934 4.161 13.181 1.00 97.88 91 ASP A N 1
ATOM 749 C CA . ASP A 1 91 ? -1.151 5.303 14.061 1.00 97.88 91 ASP A CA 1
ATOM 750 C C . ASP A 1 91 ? -1.071 4.864 15.529 1.00 97.88 91 ASP A C 1
ATOM 752 O O . ASP A 1 91 ? -1.942 4.175 16.058 1.00 97.88 91 ASP A O 1
ATOM 756 N N . LYS A 1 92 ? -0.007 5.282 16.217 1.00 97.19 92 LYS A N 1
ATOM 757 C CA . LYS A 1 92 ? 0.233 4.921 17.621 1.00 97.19 92 LYS A CA 1
ATOM 758 C C . LYS A 1 92 ? -0.761 5.552 18.598 1.00 97.19 92 LYS A C 1
ATOM 760 O O . LYS A 1 92 ? -0.792 5.098 19.746 1.00 97.19 92 LYS A O 1
ATOM 765 N N . SER A 1 93 ? -1.508 6.576 18.183 1.00 97.69 93 SER A N 1
ATOM 766 C CA . SER A 1 93 ? -2.511 7.248 19.013 1.00 97.69 93 SER A CA 1
ATOM 767 C C . SER A 1 93 ? -3.812 6.450 19.132 1.00 97.69 93 SER A C 1
ATOM 769 O O . SER A 1 93 ? -4.494 6.559 20.147 1.00 97.69 93 SER A O 1
ATOM 771 N N . LEU A 1 94 ? -4.103 5.586 18.154 1.00 98.00 94 LEU A N 1
ATOM 772 C CA . LEU A 1 94 ? -5.288 4.734 18.139 1.00 98.00 94 LEU A CA 1
ATOM 773 C C . LEU A 1 94 ? -5.174 3.573 19.137 1.00 98.00 94 LEU A C 1
ATOM 775 O O . LEU A 1 94 ? -4.103 2.979 19.335 1.00 98.00 94 LEU A O 1
ATOM 779 N N . ASN A 1 95 ? -6.292 3.205 19.753 1.00 97.00 95 ASN A N 1
ATOM 780 C CA . ASN A 1 95 ? -6.392 2.026 20.606 1.00 97.00 95 ASN A CA 1
ATOM 781 C C . ASN A 1 95 ? -6.332 0.728 19.780 1.00 97.00 95 ASN A C 1
ATOM 783 O O . ASN A 1 95 ? -6.349 0.736 18.549 1.00 97.00 95 ASN A O 1
ATOM 787 N N . ASP A 1 96 ? -6.209 -0.416 20.461 1.00 97.00 96 ASP A N 1
ATOM 788 C CA . ASP A 1 96 ? -6.310 -1.715 19.785 1.00 97.00 96 ASP A CA 1
ATOM 789 C C . ASP A 1 96 ? -7.692 -1.873 19.128 1.00 97.00 96 ASP A C 1
ATOM 791 O O . ASP A 1 96 ? -8.712 -1.645 19.780 1.00 97.00 96 ASP A O 1
ATOM 795 N N . LYS A 1 97 ? -7.710 -2.307 17.862 1.00 95.81 97 LYS A N 1
ATOM 796 C CA . LYS A 1 97 ? -8.901 -2.528 17.017 1.00 95.81 97 LYS A CA 1
ATOM 797 C C . LYS A 1 97 ? -9.676 -1.269 16.645 1.00 95.81 97 LYS A C 1
ATOM 799 O O . LYS A 1 97 ? -10.846 -1.349 16.273 1.00 95.81 97 LYS A O 1
ATOM 804 N N . GLU A 1 98 ? -9.045 -0.112 16.745 1.00 98.19 98 GLU A N 1
ATOM 805 C CA . GLU A 1 98 ? -9.667 1.144 16.360 1.00 98.19 98 GLU A CA 1
ATOM 806 C C . GLU A 1 98 ? -9.547 1.379 14.845 1.00 98.19 98 GLU A C 1
ATOM 808 O O . GLU A 1 98 ? -8.650 0.860 14.173 1.00 98.19 98 GLU A O 1
ATOM 813 N N . PHE A 1 99 ? -10.494 2.129 14.281 1.00 98.50 99 PHE A N 1
ATOM 814 C CA . PHE A 1 99 ? -10.518 2.426 12.854 1.00 98.50 99 PHE A CA 1
ATOM 815 C C . PHE A 1 99 ? -9.503 3.519 12.505 1.00 98.50 99 PHE A C 1
ATOM 817 O O . PHE A 1 99 ? -9.621 4.660 12.946 1.00 98.50 99 PHE A O 1
ATOM 824 N N . ASN A 1 100 ? -8.533 3.183 11.657 1.00 98.50 100 ASN A N 1
ATOM 825 C CA . ASN A 1 100 ? -7.570 4.125 11.110 1.00 98.50 100 ASN A CA 1
ATOM 826 C C . ASN A 1 100 ? -8.162 4.805 9.868 1.00 98.50 100 ASN A C 1
ATOM 828 O O . ASN A 1 100 ? -8.172 4.237 8.772 1.00 98.50 100 ASN A O 1
ATOM 832 N N . GLN A 1 101 ? -8.641 6.039 10.040 1.00 98.31 101 GLN A N 1
ATOM 833 C CA . GLN A 1 101 ? -9.283 6.822 8.978 1.00 98.31 101 GLN A CA 1
ATOM 834 C C . GLN A 1 101 ? -8.351 7.114 7.795 1.00 98.31 101 GLN A C 1
ATOM 836 O O . GLN A 1 101 ? -8.804 7.125 6.653 1.00 98.31 101 GLN A O 1
ATOM 841 N N . GLU A 1 102 ? -7.050 7.292 8.033 1.00 97.88 102 GLU A N 1
ATOM 842 C CA . GLU A 1 102 ? -6.084 7.556 6.962 1.00 97.88 102 GLU A CA 1
ATOM 843 C C . GLU A 1 102 ? -5.873 6.352 6.042 1.00 97.88 102 GLU A C 1
ATOM 845 O O . GLU A 1 102 ? -5.556 6.512 4.859 1.00 97.88 102 GLU A O 1
ATOM 850 N N . ARG A 1 103 ? -6.043 5.139 6.575 1.00 98.00 103 ARG A N 1
ATOM 851 C CA . ARG A 1 103 ? -5.929 3.892 5.807 1.00 98.00 103 ARG A CA 1
ATOM 852 C C . ARG A 1 103 ? -7.280 3.358 5.358 1.00 98.00 103 ARG A C 1
ATOM 854 O O . ARG A 1 103 ? -7.330 2.621 4.378 1.00 98.00 103 ARG A O 1
ATOM 861 N N . GLY A 1 104 ? -8.363 3.765 6.017 1.00 98.19 104 GLY A N 1
ATOM 862 C CA . GLY A 1 104 ? -9.693 3.206 5.807 1.00 98.19 104 GLY A CA 1
ATOM 863 C C . GLY A 1 104 ? -9.769 1.744 6.249 1.00 98.19 104 GLY A C 1
ATOM 864 O O . GLY A 1 104 ? -10.412 0.947 5.577 1.00 98.19 104 GLY A O 1
ATOM 865 N N . LEU A 1 105 ? -9.054 1.379 7.321 1.00 98.06 105 LEU A N 1
ATOM 866 C CA . LEU A 1 105 ? -8.888 0.002 7.802 1.00 98.06 105 LEU A CA 1
ATOM 867 C C . LEU A 1 105 ? -8.983 -0.054 9.332 1.00 98.06 105 LEU A C 1
ATOM 869 O O . LEU A 1 105 ? -8.696 0.928 10.013 1.00 98.06 105 LEU A O 1
ATOM 873 N N . LEU A 1 106 ? -9.338 -1.217 9.883 1.00 97.69 106 LEU A N 1
ATOM 874 C CA . LEU A 1 106 ? -9.168 -1.488 11.315 1.00 97.69 106 LEU A CA 1
ATOM 875 C C . LEU A 1 106 ? -7.689 -1.723 11.631 1.00 97.69 106 LEU A C 1
ATOM 877 O O . LEU A 1 106 ? -7.000 -2.423 10.891 1.00 97.69 106 LEU A O 1
ATOM 881 N N . GLN A 1 107 ? -7.213 -1.165 12.740 1.00 97.81 107 GLN A N 1
ATOM 882 C CA . GLN A 1 107 ? -5.826 -1.284 13.168 1.00 97.81 107 GLN A CA 1
ATOM 883 C C . GLN A 1 107 ? -5.712 -2.134 14.433 1.00 97.81 107 GLN A C 1
ATOM 885 O O . GLN A 1 107 ? -6.297 -1.820 15.466 1.00 97.81 107 GLN A O 1
ATOM 890 N N . PHE A 1 108 ? -4.898 -3.184 14.373 1.00 97.12 108 PHE A N 1
ATOM 891 C CA . PHE A 1 108 ? -4.676 -4.107 15.484 1.00 97.12 108 PHE A CA 1
ATOM 892 C C . PHE A 1 108 ? -3.287 -3.896 16.084 1.00 97.12 108 PHE A C 1
ATOM 894 O O . PHE A 1 108 ? -2.292 -3.793 15.367 1.00 97.12 108 PHE A O 1
ATOM 901 N N . ARG A 1 109 ? -3.195 -3.850 17.415 1.00 95.69 109 ARG A N 1
ATOM 902 C CA . ARG A 1 109 ? -1.919 -3.858 18.135 1.00 95.69 109 ARG A CA 1
ATOM 903 C C . ARG A 1 109 ? -1.382 -5.285 18.204 1.00 95.69 109 ARG A C 1
ATOM 905 O O . ARG A 1 109 ? -2.124 -6.253 18.348 1.00 95.69 109 ARG A O 1
ATOM 912 N N . ASN A 1 110 ? -0.060 -5.423 18.183 1.00 94.25 110 ASN A N 1
ATOM 913 C CA . ASN A 1 110 ? 0.589 -6.722 18.345 1.00 94.25 110 ASN A CA 1
ATOM 914 C C . ASN A 1 110 ? 0.589 -7.162 19.826 1.00 94.25 110 ASN A C 1
ATOM 916 O O . ASN A 1 110 ? 1.579 -6.992 20.537 1.00 94.25 110 ASN A O 1
ATOM 920 N N . VAL A 1 111 ? -0.545 -7.689 20.301 1.00 89.81 111 VAL A N 1
ATOM 921 C CA . VAL A 1 111 ? -0.784 -8.040 21.719 1.00 89.81 111 VAL A CA 1
ATOM 922 C C . VAL A 1 111 ? -1.018 -9.540 21.970 1.00 89.81 111 VAL A C 1
ATOM 924 O O . VAL A 1 111 ? -1.528 -9.919 23.017 1.00 89.81 111 VAL A O 1
ATOM 927 N N . ARG A 1 112 ? -0.632 -10.424 21.035 1.00 83.94 112 ARG A N 1
ATOM 928 C CA . ARG A 1 112 ? -0.759 -11.906 21.117 1.00 83.94 112 ARG A CA 1
ATOM 929 C C . ARG A 1 112 ? -2.181 -12.473 21.273 1.00 83.94 112 ARG A C 1
ATOM 931 O O . ARG A 1 112 ? -2.337 -13.689 21.322 1.00 83.94 112 ARG A O 1
ATOM 938 N N . THR A 1 113 ? -3.210 -11.634 21.334 1.00 90.38 113 THR A N 1
ATOM 939 C CA . THR A 1 113 ? -4.613 -12.056 21.497 1.00 90.38 113 THR A CA 1
ATOM 940 C C . THR A 1 113 ? -5.337 -12.275 20.171 1.00 90.38 113 THR A C 1
ATOM 942 O O . THR A 1 113 ? -6.337 -12.987 20.139 1.00 90.38 113 THR A O 1
ATOM 945 N N . HIS A 1 114 ? -4.823 -11.716 19.073 1.00 86.94 114 HIS A N 1
ATOM 946 C CA . HIS A 1 114 ? -5.385 -11.851 17.729 1.00 86.94 114 HIS A CA 1
ATOM 947 C C . HIS A 1 114 ? -4.273 -12.262 16.773 1.00 86.94 114 HIS A C 1
ATOM 949 O O . HIS A 1 114 ? -3.176 -11.703 16.808 1.00 86.94 114 HIS A O 1
ATOM 955 N N . ARG A 1 115 ? -4.546 -13.276 15.953 1.00 92.44 115 ARG A N 1
ATOM 956 C CA . ARG A 1 115 ? -3.631 -13.693 14.891 1.00 92.44 115 ARG A CA 1
ATOM 957 C C . ARG A 1 115 ? -3.861 -12.795 13.674 1.00 92.44 115 ARG A C 1
ATOM 959 O O . ARG A 1 115 ? -5.030 -12.559 13.368 1.00 92.44 115 ARG A O 1
ATOM 966 N N . PRO A 1 116 ? -2.800 -12.350 12.982 1.00 94.56 116 PRO A N 1
ATOM 967 C CA . PRO A 1 116 ? -2.949 -11.712 11.683 1.00 94.56 116 PRO A CA 1
ATOM 968 C C . PRO A 1 116 ? -3.714 -12.612 10.712 1.00 94.56 116 PRO A C 1
ATOM 970 O O . PRO A 1 116 ? -3.569 -13.840 10.743 1.00 94.56 116 PRO A O 1
ATOM 973 N N . LEU A 1 117 ? -4.518 -11.994 9.860 1.00 95.06 117 LEU A N 1
ATOM 974 C CA . LEU A 1 117 ? -5.277 -12.645 8.805 1.00 95.06 117 LEU A CA 1
ATOM 975 C C . LEU A 1 117 ? -4.624 -12.403 7.444 1.00 95.06 117 LEU A C 1
ATOM 977 O O . LEU A 1 117 ? -3.837 -11.478 7.246 1.00 95.06 117 LEU A O 1
ATOM 981 N N . ALA A 1 118 ? -4.959 -13.259 6.479 1.00 96.19 118 ALA A N 1
ATOM 982 C CA . ALA A 1 118 ? -4.525 -13.060 5.105 1.00 96.19 118 ALA A CA 1
ATOM 983 C C . ALA A 1 118 ? -5.062 -11.720 4.582 1.00 96.19 118 ALA A C 1
ATOM 985 O O . ALA A 1 118 ? -6.270 -11.482 4.593 1.00 96.19 118 ALA A O 1
ATOM 986 N N . GLY A 1 119 ? -4.148 -10.872 4.115 1.00 95.56 119 GLY A N 1
ATOM 987 C CA . GLY A 1 119 ? -4.458 -9.519 3.664 1.00 95.56 119 GLY A CA 1
ATOM 988 C C . GLY A 1 119 ? -4.049 -8.429 4.644 1.00 95.56 119 GLY A C 1
ATOM 989 O O . GLY A 1 119 ? -3.921 -7.299 4.196 1.00 95.56 119 GLY A O 1
ATOM 990 N N . ASP A 1 120 ? -3.785 -8.744 5.917 1.00 96.88 120 ASP A N 1
ATOM 991 C CA . ASP A 1 120 ? -3.312 -7.750 6.883 1.00 96.88 120 ASP A CA 1
ATOM 992 C C . ASP A 1 120 ? -1.942 -7.178 6.486 1.00 96.88 120 ASP A C 1
ATOM 994 O O . ASP A 1 120 ? -1.072 -7.875 5.955 1.00 96.88 120 ASP A O 1
ATOM 998 N N . ILE A 1 121 ? -1.747 -5.892 6.780 1.00 96.75 121 ILE A N 1
ATOM 999 C CA . ILE A 1 121 ? -0.480 -5.181 6.579 1.00 96.75 121 ILE A CA 1
ATOM 1000 C C . ILE A 1 121 ? 0.373 -5.367 7.835 1.00 96.75 121 ILE A C 1
ATOM 1002 O O . ILE A 1 121 ? -0.108 -5.119 8.943 1.00 96.75 121 ILE A O 1
ATOM 1006 N N . ILE A 1 122 ? 1.632 -5.773 7.653 1.00 93.06 122 ILE A N 1
ATOM 1007 C CA . ILE A 1 122 ? 2.603 -6.036 8.727 1.00 93.06 122 ILE A CA 1
ATOM 1008 C C . ILE A 1 122 ? 3.783 -5.074 8.630 1.00 9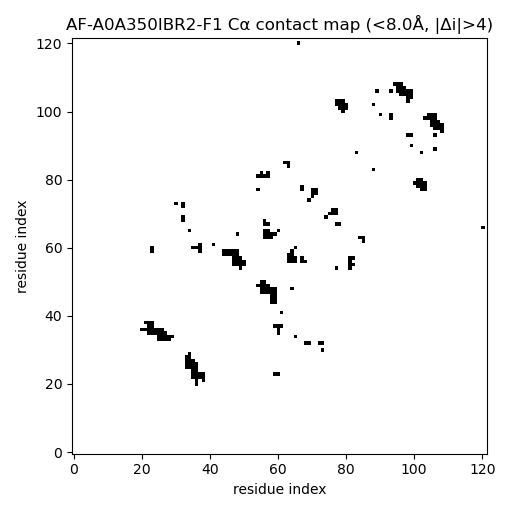3.06 122 ILE A C 1
ATOM 1010 O O . ILE A 1 122 ? 4.275 -4.862 7.498 1.00 93.06 122 ILE A O 1
#

pLDDT: mean 89.47, std 15.41, range [49.5, 98.62]

Solvent-accessible surface area (backbone atoms only — not comparable to full-atom values): 8008 Å² total; per-residue (Å²): 140,88,89,80,83,79,72,72,76,73,64,78,74,72,71,75,77,77,81,78,82,50,67,67,40,75,76,48,63,60,94,84,42,75,38,47,36,47,46,90,60,67,85,60,79,81,46,71,40,60,48,98,88,65,53,54,31,29,47,46,50,37,72,56,18,51,54,40,40,44,33,36,74,73,66,71,38,76,42,70,50,62,74,82,58,72,74,66,77,59,64,84,87,56,59,75,65,32,75,38,70,51,54,68,42,74,37,74,62,97,70,86,83,70,80,88,56,95,85,64,88,130

Sequence (122 aa):
MKFSLLLALCICFLSSTNFNIYRGEVLDSYNGVPVYYNGENYTNVSGRNISSDGYNLGLKYQCVEFVKRYYYEYYNHKMPNSYGHAKDFFDKSLNDKEFNQERGLLQFRNVRTHRPLAGDII

Mean predicted aligned error: 7.91 Å

Radius of gyration: 22.67 Å; Cα contacts (8 Å, |Δi|>4): 132; chains: 1; bounding box: 58×52×51 Å

Secondary structure (DSSP, 8-state):
--SSSSSSSSSTT---------TT-EEEEETTEEEEP--SSTT----EEE-TT--EEEETTSHHHHHHHHHHHHS----S-----GGGGS-TTSPTTEEETTTTEEE----SSSPPPTT---

Foldseek 3Di:
DPPPPPVVVVPVPPPPPPPPFDFQDFPDDDPNHTQTDRDPPQPDFPDFDADPVGQTLDGRPHPSSSLQSCCCPPVVDHQQQSDDDLVVVDDPVDDAQDQDNRGRDTDHDPPPPDDDDPSDDD